Protein AF-A0A6A3HD10-F1 (afdb_monomer_lite)

Foldseek 3Di:
DADEPDALVNLLVLVPDPPNPDPPLVRHDQPVVPDDDDDDDDDDDDDPPPDRDPVSVVVSVVRNVSNVVVVVVVVVVVVCVVCVPVPDDDPDPPPPPDPPPPPPPPCPPDDDDPPDDDDDDPDDD

Sequence (125 aa):
MRIPLATAETVMILLLDPRTKFSVASLIQHPGEAGEKSGVATDGKQATKERGGDADDERLEQTIAAGNKLLYDAHREVYCKLNAGSCGGDEEAADVSSPNFDLVPSVDDDKVICGAPIAPSYEDG

Organism: NCBI:txid53985

Radius of gyration: 30.8 Å; chains: 1; bounding box: 57×70×78 Å

Secondary structure (DSSP, 8-state):
--BTT--HHHHHHHHH-TT--S-HHHHBPPGGGTT---------------SSSHHHHHHHHHHHHHHHHHHHHHHHHHHHHHHTTTTS---------------------S--STT-PPPP-----

Structure (mmCIF, N/CA/C/O backbone):
data_AF-A0A6A3HD10-F1
#
_entry.id   AF-A0A6A3HD10-F1
#
loop_
_atom_site.group_PDB
_atom_site.id
_atom_site.type_symbol
_atom_site.label_atom_id
_atom_site.label_alt_id
_atom_site.label_comp_id
_atom_site.label_asym_id
_atom_site.label_entity_id
_atom_site.label_seq_id
_atom_site.pdbx_PDB_ins_code
_atom_site.Cartn_x
_atom_site.Cartn_y
_atom_site.Cartn_z
_atom_site.occupancy
_atom_site.B_iso_or_equiv
_atom_site.auth_seq_id
_atom_site.auth_comp_id
_atom_site.auth_asym_id
_atom_site.auth_atom_id
_atom_site.pdbx_PDB_model_num
ATOM 1 N N . MET A 1 1 ? -13.325 11.575 7.712 1.00 73.69 1 MET A N 1
ATOM 2 C CA . MET A 1 1 ? -13.745 10.202 7.359 1.00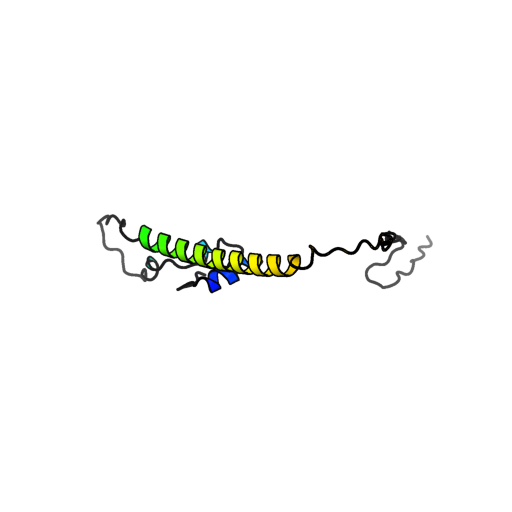 73.69 1 MET A CA 1
ATOM 3 C C . MET A 1 1 ? -12.608 9.279 7.761 1.00 73.69 1 MET A C 1
ATOM 5 O O . MET A 1 1 ? -11.488 9.577 7.371 1.00 73.69 1 MET A O 1
ATOM 9 N N . ARG A 1 2 ? -12.865 8.256 8.585 1.00 83.38 2 ARG A N 1
ATOM 10 C CA . ARG A 1 2 ? -11.868 7.245 8.973 1.00 83.38 2 ARG A CA 1
ATOM 11 C C . ARG A 1 2 ? -12.266 5.895 8.385 1.00 83.38 2 ARG A C 1
ATOM 13 O O . ARG A 1 2 ? -13.458 5.637 8.226 1.00 83.38 2 ARG A O 1
ATOM 20 N N . ILE A 1 3 ? -11.281 5.081 8.032 1.00 85.19 3 ILE A N 1
ATOM 21 C CA . ILE A 1 3 ? -11.452 3.770 7.415 1.00 85.19 3 ILE A CA 1
ATOM 22 C C . ILE A 1 3 ? -11.511 2.733 8.539 1.00 85.19 3 ILE A C 1
ATOM 24 O O . ILE A 1 3 ? -10.499 2.518 9.217 1.00 85.19 3 ILE A O 1
ATOM 28 N N . PRO A 1 4 ? -12.672 2.099 8.770 1.00 79.06 4 PRO A N 1
ATOM 29 C CA . PRO A 1 4 ? -12.758 0.991 9.702 1.00 79.06 4 PRO A CA 1
ATOM 30 C C . PRO A 1 4 ? -12.051 -0.225 9.102 1.00 79.06 4 PRO A C 1
ATOM 32 O O . PRO A 1 4 ? -12.216 -0.519 7.920 1.00 79.06 4 PRO A O 1
ATOM 35 N N . LEU A 1 5 ? -11.301 -0.952 9.933 1.00 79.44 5 LEU A N 1
ATOM 36 C CA . LEU A 1 5 ? -10.683 -2.230 9.565 1.00 79.44 5 LEU A CA 1
ATOM 37 C C . LEU A 1 5 ? -9.717 -2.131 8.365 1.00 79.44 5 LEU A C 1
ATOM 39 O O . LEU A 1 5 ? -9.821 -2.886 7.401 1.00 79.44 5 LEU A O 1
ATOM 43 N N . ALA A 1 6 ? -8.770 -1.193 8.425 1.00 88.38 6 ALA A N 1
ATOM 44 C CA . ALA A 1 6 ? -7.739 -1.076 7.401 1.00 88.38 6 ALA A CA 1
ATOM 45 C C . ALA A 1 6 ? -6.861 -2.338 7.330 1.00 88.38 6 ALA A C 1
ATOM 47 O O . ALA A 1 6 ? -6.479 -2.907 8.353 1.00 88.38 6 ALA A O 1
ATOM 48 N N . THR A 1 7 ? -6.532 -2.748 6.106 1.00 93.44 7 THR A N 1
ATOM 49 C CA . THR A 1 7 ? -5.582 -3.828 5.811 1.00 93.44 7 THR A CA 1
ATOM 50 C C . THR A 1 7 ? -4.266 -3.260 5.275 1.00 93.44 7 THR A C 1
ATOM 52 O O . THR A 1 7 ? -4.175 -2.071 4.951 1.00 93.44 7 THR A O 1
ATOM 55 N N . ALA A 1 8 ? -3.250 -4.111 5.117 1.00 95.44 8 ALA A N 1
ATOM 56 C CA . ALA A 1 8 ? -1.977 -3.725 4.508 1.00 95.44 8 ALA A CA 1
ATOM 57 C C . ALA A 1 8 ? -2.148 -3.216 3.060 1.00 95.44 8 ALA A C 1
ATOM 59 O O . ALA A 1 8 ? -1.514 -2.239 2.667 1.00 95.44 8 ALA A O 1
ATOM 60 N N . GLU A 1 9 ? -3.046 -3.819 2.276 1.00 95.12 9 GLU A N 1
ATOM 61 C CA . GLU A 1 9 ? -3.362 -3.377 0.912 1.00 95.12 9 GLU A CA 1
ATOM 62 C C . GLU A 1 9 ? -4.040 -2.006 0.913 1.00 95.12 9 GLU A C 1
ATOM 64 O O . GLU A 1 9 ? -3.756 -1.166 0.063 1.00 95.12 9 GLU A O 1
ATOM 69 N N . THR A 1 10 ? -4.905 -1.751 1.896 1.00 94.62 10 THR A N 1
ATOM 70 C CA . THR A 1 10 ? -5.553 -0.444 2.051 1.00 94.62 10 THR A CA 1
ATOM 71 C C . THR A 1 10 ? -4.514 0.638 2.344 1.00 94.62 10 THR A C 1
ATOM 73 O O . THR A 1 10 ? -4.528 1.690 1.711 1.00 94.62 10 THR A O 1
ATOM 76 N N . VAL A 1 11 ? -3.569 0.362 3.251 1.00 95.00 11 VAL A N 1
ATOM 77 C CA . VAL A 1 11 ? -2.419 1.241 3.524 1.00 95.00 11 VAL A CA 1
ATOM 78 C C . VAL A 1 11 ? -1.618 1.495 2.249 1.00 95.00 11 VAL A C 1
ATOM 80 O O . VAL A 1 11 ? -1.335 2.647 1.932 1.00 95.00 11 VAL A O 1
ATOM 83 N N . MET A 1 12 ? -1.294 0.443 1.493 1.00 95.69 12 MET A N 1
ATOM 84 C CA . MET A 1 12 ? -0.560 0.556 0.232 1.00 95.69 12 MET A CA 1
ATOM 85 C C . MET A 1 12 ? -1.273 1.482 -0.765 1.00 95.69 12 MET A C 1
ATOM 87 O O . MET A 1 12 ? -0.641 2.371 -1.331 1.00 95.69 12 MET A O 1
ATOM 91 N N . ILE A 1 13 ? -2.586 1.317 -0.957 1.00 95.19 13 ILE A N 1
ATOM 92 C CA . ILE A 1 13 ? -3.383 2.167 -1.855 1.00 95.19 13 ILE A CA 1
ATOM 93 C C . ILE A 1 13 ? -3.328 3.631 -1.408 1.00 95.19 13 ILE A C 1
ATOM 95 O O . ILE A 1 13 ? -3.133 4.515 -2.237 1.00 95.19 13 ILE A O 1
ATOM 99 N N . LEU A 1 14 ? -3.460 3.896 -0.105 1.00 94.75 14 LEU A N 1
ATOM 100 C CA . LEU A 1 14 ? -3.411 5.258 0.430 1.00 94.75 14 LEU A CA 1
ATOM 101 C C . LEU A 1 14 ? -2.037 5.908 0.245 1.00 94.75 14 LEU A C 1
ATOM 103 O O . LEU A 1 14 ? -1.978 7.096 -0.061 1.00 94.75 14 LEU A O 1
ATOM 107 N N . LEU A 1 15 ? -0.954 5.143 0.406 1.00 94.12 15 LEU A N 1
ATOM 108 C CA . LEU A 1 15 ? 0.419 5.612 0.188 1.00 94.12 15 LEU A CA 1
ATOM 109 C C . LEU A 1 15 ? 0.707 5.923 -1.288 1.00 94.12 15 LEU A C 1
ATOM 111 O O . LEU A 1 15 ? 1.498 6.817 -1.578 1.00 94.12 15 LEU A O 1
ATOM 115 N N . LEU A 1 16 ? 0.070 5.198 -2.211 1.00 95.75 16 LEU A N 1
ATOM 116 C CA . LEU A 1 16 ? 0.211 5.411 -3.652 1.00 95.75 16 LEU A CA 1
ATOM 117 C C . LEU A 1 16 ? -0.715 6.504 -4.200 1.00 95.75 16 LEU A C 1
ATOM 119 O O . LEU A 1 16 ? -0.420 7.055 -5.259 1.00 95.75 16 LEU A O 1
ATOM 123 N N . ASP A 1 17 ? -1.831 6.816 -3.532 1.00 95.00 17 ASP A N 1
ATOM 124 C CA . ASP A 1 17 ? -2.770 7.836 -4.007 1.00 95.00 17 ASP A CA 1
ATOM 125 C C . ASP A 1 17 ? -2.231 9.255 -3.716 1.00 95.00 17 ASP A C 1
ATOM 127 O O . ASP A 1 17 ? -2.208 9.689 -2.560 1.00 95.00 17 ASP A O 1
ATOM 131 N N . PRO A 1 18 ? -1.870 10.051 -4.744 1.00 93.56 18 PRO A N 1
ATOM 132 C CA . PRO A 1 18 ? -1.364 11.417 -4.561 1.00 93.56 18 PRO A CA 1
ATOM 133 C C . PRO A 1 18 ? -2.409 12.391 -3.979 1.00 93.56 18 PRO A C 1
ATOM 135 O O . PRO A 1 18 ? -2.098 13.532 -3.605 1.00 93.56 18 PRO A O 1
ATOM 138 N N . ARG A 1 19 ? -3.679 11.980 -3.921 1.00 93.44 19 ARG A N 1
ATOM 139 C CA . ARG A 1 19 ? -4.767 12.746 -3.305 1.00 93.44 19 ARG A CA 1
ATOM 140 C C . ARG A 1 19 ? -4.863 12.505 -1.804 1.00 93.44 19 ARG A C 1
ATOM 142 O O . ARG A 1 19 ? -5.572 13.260 -1.142 1.00 93.44 19 ARG A O 1
ATOM 149 N N . THR A 1 20 ? -4.148 11.526 -1.252 1.00 91.62 20 THR A N 1
ATOM 150 C CA . THR A 1 20 ? -4.050 11.316 0.193 1.00 91.62 20 THR A CA 1
ATOM 151 C C . THR A 1 20 ? -3.335 12.512 0.827 1.00 91.62 20 THR A C 1
ATOM 153 O O . THR A 1 20 ? -2.116 12.638 0.774 1.00 91.62 20 THR A O 1
ATOM 156 N N . LYS A 1 21 ? -4.110 13.457 1.377 1.00 87.62 21 LYS A N 1
ATOM 157 C CA . LYS A 1 21 ? -3.590 14.699 1.987 1.00 87.62 21 LYS A CA 1
ATOM 158 C C . LYS A 1 21 ? -3.258 14.568 3.471 1.00 87.62 21 LYS A C 1
ATOM 160 O O . LYS A 1 21 ? -2.534 15.398 4.008 1.00 87.62 21 LYS A O 1
ATOM 165 N N . PHE A 1 22 ? -3.821 13.563 4.132 1.00 87.56 22 PHE A N 1
ATOM 166 C CA . PHE A 1 22 ? -3.627 13.301 5.554 1.00 87.56 22 PHE A CA 1
ATOM 167 C C . PHE A 1 22 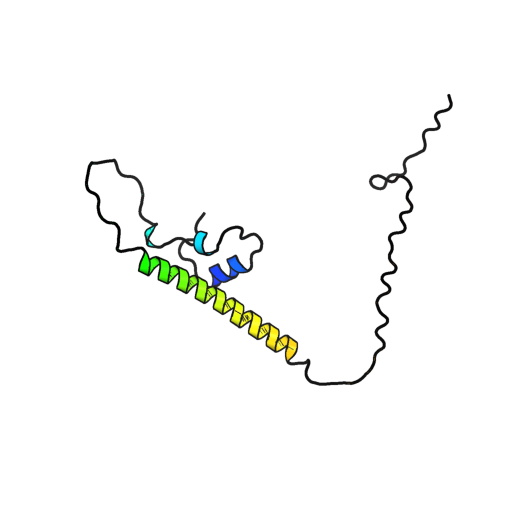? -2.654 12.142 5.742 1.00 87.56 22 PHE A C 1
ATOM 169 O O . PHE A 1 22 ? -2.522 11.298 4.859 1.00 87.56 22 PHE A O 1
ATOM 176 N N . SER A 1 23 ? -2.012 12.073 6.909 1.00 89.38 23 SER A N 1
ATOM 177 C CA . SER A 1 23 ? -1.246 10.881 7.278 1.00 89.38 23 SER A CA 1
ATOM 178 C C . SER A 1 23 ? -2.141 9.641 7.212 1.00 89.38 23 SER A C 1
ATOM 180 O O . SER A 1 23 ? -3.300 9.685 7.635 1.00 89.38 23 SER A O 1
ATOM 182 N N . VAL A 1 24 ? -1.596 8.527 6.715 1.00 90.94 24 VAL A N 1
ATOM 183 C CA . VAL A 1 24 ? -2.308 7.242 6.649 1.00 90.94 24 VAL A CA 1
ATOM 184 C C . VAL A 1 24 ? -2.790 6.818 8.037 1.00 90.94 24 VAL A C 1
ATOM 186 O O . VAL A 1 24 ? -3.934 6.394 8.169 1.00 90.94 24 VAL A O 1
ATOM 189 N N . ALA A 1 25 ? -1.983 7.042 9.079 1.00 90.44 25 ALA A N 1
ATOM 190 C CA . ALA A 1 25 ? -2.375 6.783 10.464 1.00 90.44 25 ALA A CA 1
ATOM 191 C C . ALA A 1 25 ? -3.649 7.549 10.858 1.00 90.44 25 ALA A C 1
ATOM 193 O O . ALA A 1 25 ? -4.562 6.985 11.448 1.00 90.44 25 ALA A O 1
ATOM 194 N N . SER A 1 26 ? -3.770 8.816 10.450 1.00 88.69 26 SER A N 1
ATOM 195 C CA . SER A 1 26 ? -4.943 9.650 10.751 1.00 88.69 26 SER A CA 1
ATOM 196 C C . SER A 1 26 ? -6.213 9.228 10.003 1.00 88.69 26 SER A C 1
ATOM 198 O O . SER A 1 26 ? -7.318 9.605 10.406 1.00 88.69 26 SER A O 1
ATOM 200 N N . LEU A 1 27 ? -6.067 8.485 8.902 1.00 90.19 27 LEU A N 1
ATOM 201 C CA . LEU A 1 27 ? -7.175 7.988 8.087 1.00 90.19 27 LEU A CA 1
ATOM 202 C C . LEU A 1 27 ? -7.699 6.634 8.562 1.00 90.19 27 LEU A C 1
ATOM 204 O O . LEU A 1 27 ? -8.809 6.270 8.181 1.00 90.19 27 LEU A O 1
ATOM 208 N N . ILE A 1 28 ? -6.950 5.897 9.377 1.00 89.69 28 ILE A N 1
ATOM 209 C CA . ILE A 1 28 ? -7.347 4.581 9.879 1.00 89.69 28 ILE A CA 1
ATOM 210 C C . ILE A 1 28 ? -8.057 4.750 11.221 1.00 89.69 28 ILE A C 1
ATOM 212 O O . ILE A 1 28 ? -7.691 5.585 12.043 1.00 89.69 28 ILE A O 1
ATOM 216 N N . GLN A 1 29 ? -9.133 3.994 11.426 1.00 83.38 29 GLN A N 1
ATOM 217 C CA . GLN A 1 29 ? -9.884 4.043 12.674 1.00 83.38 29 GLN A CA 1
ATOM 218 C C . GLN A 1 29 ? -9.275 3.108 13.723 1.00 83.38 29 GLN A C 1
ATOM 220 O O . GLN A 1 29 ? -9.033 1.934 13.433 1.00 83.38 29 GLN A O 1
ATOM 225 N N . HIS A 1 30 ? -9.092 3.608 14.949 1.00 75.62 30 HIS A N 1
ATOM 226 C CA . HIS A 1 30 ? -8.666 2.776 16.073 1.00 75.62 30 HIS A CA 1
ATOM 227 C C . HIS A 1 30 ? -9.840 1.893 16.538 1.00 75.62 30 HIS A C 1
ATOM 229 O O . HIS A 1 30 ? -10.970 2.387 16.651 1.00 75.62 30 HIS A O 1
ATOM 235 N N . PRO A 1 31 ? -9.614 0.595 16.810 1.00 61.53 31 PRO A N 1
ATOM 236 C CA . PRO A 1 31 ? -10.674 -0.317 17.236 1.00 61.53 31 PRO A CA 1
ATOM 237 C C . PRO A 1 31 ? -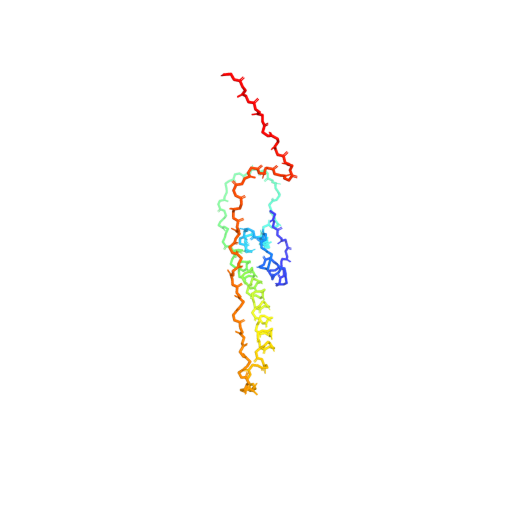11.388 0.118 18.532 1.00 61.53 31 PRO A C 1
ATOM 239 O O . PRO A 1 31 ? -12.566 -0.197 18.697 1.00 61.53 31 PRO A O 1
ATOM 242 N N . GLY A 1 32 ? -10.747 0.909 19.397 1.00 58.22 32 GLY A N 1
ATOM 243 C CA . GLY A 1 32 ? -11.340 1.490 20.606 1.00 58.22 32 GLY A CA 1
ATOM 244 C C . GLY A 1 32 ? -12.270 2.701 20.418 1.00 58.22 32 GLY A C 1
ATOM 245 O O . GLY A 1 32 ? -12.891 3.134 21.388 1.00 58.22 32 GLY A O 1
ATOM 246 N N . GLU A 1 33 ? -12.412 3.258 19.210 1.00 57.00 33 GLU A N 1
ATOM 247 C CA . GLU A 1 33 ? -13.277 4.430 18.959 1.00 57.00 33 GLU A CA 1
ATOM 248 C C . GLU A 1 33 ? -14.714 4.070 18.539 1.00 57.00 33 GLU A C 1
ATOM 250 O O . GLU A 1 33 ? -15.584 4.940 18.446 1.00 57.00 33 GLU A O 1
ATOM 255 N N . ALA A 1 34 ? -15.007 2.788 18.303 1.00 51.97 34 ALA A N 1
ATOM 256 C CA . ALA A 1 34 ? -16.338 2.314 17.927 1.00 51.97 34 ALA A CA 1
ATOM 257 C C . ALA A 1 34 ? -17.261 2.173 19.155 1.00 51.97 34 ALA A C 1
ATOM 259 O O . ALA A 1 34 ? -17.765 1.091 19.448 1.00 51.97 34 ALA A O 1
ATOM 260 N N . GLY A 1 35 ? -17.475 3.254 19.912 1.00 51.91 35 GLY A N 1
ATOM 261 C CA . GLY A 1 35 ? -18.202 3.137 21.176 1.00 51.91 35 GLY A CA 1
ATOM 262 C C . GLY A 1 35 ? -18.512 4.410 21.952 1.00 51.91 35 GLY A C 1
ATOM 263 O O . GLY A 1 35 ? -18.614 4.323 23.167 1.00 51.91 35 GLY A O 1
ATOM 264 N N . GLU A 1 36 ? -18.716 5.566 21.319 1.00 50.34 36 GLU A N 1
ATOM 265 C CA . GLU A 1 36 ? -19.319 6.714 22.017 1.00 50.34 36 GLU A CA 1
ATOM 266 C C . GLU A 1 36 ? -20.531 7.239 21.241 1.00 50.34 36 GLU A C 1
ATOM 268 O O . GLU A 1 36 ? -20.471 8.171 20.444 1.00 50.34 36 GLU A O 1
ATOM 273 N N . LYS A 1 37 ? -21.672 6.581 21.465 1.00 51.97 37 LYS A N 1
ATOM 274 C CA . LYS A 1 37 ? -22.997 7.105 21.130 1.00 51.97 37 LYS A CA 1
ATOM 275 C C . LYS A 1 37 ? -23.739 7.432 22.427 1.00 51.97 37 LYS A C 1
ATOM 277 O O . LYS A 1 37 ? -24.189 6.530 23.117 1.00 51.97 37 LYS A O 1
ATOM 282 N N . SER A 1 38 ? -23.805 8.738 22.701 1.00 54.91 38 SER A N 1
ATOM 283 C CA . SER A 1 38 ? -24.804 9.510 23.462 1.00 54.91 38 SER A CA 1
ATOM 284 C C . SER A 1 38 ? -25.485 8.847 24.673 1.00 54.91 38 SER A C 1
ATOM 286 O O . SER A 1 38 ? -26.328 7.965 24.528 1.00 54.91 38 SER A O 1
ATOM 288 N N . GLY A 1 39 ? -25.220 9.386 25.867 1.00 39.09 39 GLY A N 1
ATOM 289 C CA . GLY A 1 39 ? -26.016 9.134 27.067 1.00 39.09 39 GLY A CA 1
ATOM 290 C C . GLY A 1 39 ? -25.654 10.095 28.198 1.00 39.09 39 GLY A C 1
ATOM 291 O O . GLY A 1 39 ? -24.645 9.894 28.852 1.00 39.09 39 GLY A O 1
ATOM 292 N N . VAL A 1 40 ? -26.469 11.146 28.347 1.00 40.69 40 VAL A N 1
ATOM 293 C CA . VAL A 1 40 ? -26.759 11.972 29.542 1.00 40.69 40 VAL A CA 1
ATOM 294 C C . VAL A 1 40 ? -25.674 12.077 30.628 1.00 40.69 40 VAL A C 1
ATOM 296 O O . VAL A 1 40 ? -25.320 11.109 31.291 1.00 40.69 40 VAL A O 1
ATOM 299 N N . ALA A 1 41 ? -25.260 13.319 30.900 1.00 50.50 41 ALA A N 1
ATOM 300 C CA . ALA A 1 41 ? -24.457 13.688 32.058 1.00 50.50 41 ALA A CA 1
ATOM 301 C C . ALA A 1 41 ? -25.075 13.180 33.375 1.00 50.50 41 ALA A C 1
ATOM 303 O O . ALA A 1 41 ? -26.137 13.645 33.786 1.00 50.50 41 ALA A O 1
ATOM 304 N N . THR A 1 42 ? -24.362 12.298 34.074 1.00 45.06 42 THR A N 1
ATOM 305 C CA . THR A 1 42 ? -24.493 12.136 35.524 1.00 45.06 42 THR A CA 1
ATOM 306 C C . THR A 1 42 ? -23.104 12.111 36.147 1.00 45.06 42 THR A C 1
ATOM 308 O O . THR A 1 42 ? -22.358 11.148 36.007 1.00 45.06 42 THR A O 1
ATOM 311 N N . ASP A 1 43 ? -22.788 13.252 36.747 1.00 46.16 43 ASP A N 1
ATOM 312 C CA . ASP A 1 43 ? -21.935 13.514 37.904 1.00 46.16 43 ASP A CA 1
ATOM 313 C C . ASP A 1 43 ? -20.806 12.523 38.270 1.00 46.16 43 ASP A C 1
ATOM 315 O O . ASP A 1 43 ? -21.025 11.385 38.680 1.00 46.16 43 ASP A O 1
ATOM 319 N N . GLY A 1 44 ? -19.578 13.050 38.223 1.00 52.69 44 GLY A N 1
ATOM 320 C CA . GLY A 1 44 ? -18.559 12.816 39.245 1.00 52.69 44 GLY A CA 1
ATOM 321 C C . GLY A 1 44 ? -18.045 11.391 39.464 1.00 52.69 44 GLY A C 1
ATOM 322 O O . GLY A 1 44 ? -18.284 10.807 40.519 1.00 52.69 44 GLY A O 1
ATOM 323 N N . LYS A 1 45 ? -17.185 10.890 38.568 1.00 41.41 45 LYS A N 1
ATOM 324 C CA . LYS A 1 45 ? -15.994 10.112 38.969 1.00 41.41 45 LYS A CA 1
ATOM 325 C C . LYS A 1 45 ? -15.007 9.997 37.815 1.00 41.41 45 LYS A C 1
ATOM 327 O O . LYS A 1 45 ? -15.277 9.376 36.794 1.00 41.41 45 LYS A O 1
ATOM 332 N N . GLN A 1 46 ? -13.850 10.616 38.013 1.00 49.69 46 GLN A N 1
ATOM 333 C CA . GLN A 1 46 ? -12.675 10.501 37.165 1.00 49.69 46 GLN A CA 1
ATOM 334 C C . GLN A 1 46 ? -12.258 9.021 37.128 1.00 49.69 46 GLN A C 1
ATOM 336 O O . GLN A 1 46 ? -11.689 8.501 38.086 1.00 49.69 46 GLN A O 1
ATOM 341 N N . ALA A 1 47 ? -12.616 8.318 36.056 1.00 43.19 47 ALA A N 1
ATOM 342 C CA . ALA A 1 47 ? -12.088 6.997 35.759 1.00 43.19 47 ALA A CA 1
ATOM 343 C C . ALA A 1 47 ? -10.857 7.187 34.871 1.00 43.19 47 ALA A C 1
ATOM 345 O O . ALA A 1 47 ? -10.971 7.588 33.713 1.00 43.19 47 ALA A O 1
ATOM 346 N N . THR A 1 48 ? -9.683 6.933 35.442 1.00 44.31 48 THR A N 1
ATOM 347 C CA . THR A 1 48 ? -8.404 6.796 34.744 1.00 44.31 48 THR A CA 1
ATOM 348 C C . THR A 1 48 ? -8.570 5.846 33.552 1.00 44.31 48 THR A C 1
ATOM 350 O O . THR A 1 48 ? -8.685 4.631 33.718 1.00 44.31 48 THR A O 1
ATOM 353 N N . LYS A 1 49 ? -8.645 6.406 32.340 1.00 48.75 49 LYS A N 1
ATOM 354 C CA . LYS A 1 49 ? -8.778 5.675 31.073 1.00 48.75 49 LYS A CA 1
ATOM 355 C C . LYS A 1 49 ? -7.374 5.341 30.564 1.00 48.75 49 LYS A C 1
ATOM 357 O O . LYS A 1 49 ? -6.894 5.939 29.615 1.00 48.75 49 LYS A O 1
ATOM 362 N N . GLU A 1 50 ? -6.709 4.397 31.223 1.00 50.97 50 GLU A N 1
ATOM 363 C CA . GLU A 1 50 ? -5.347 3.959 30.880 1.00 50.97 50 GLU A CA 1
ATOM 364 C C . GLU A 1 50 ? -5.298 2.433 30.741 1.00 50.97 50 GLU A C 1
ATOM 366 O O . GLU A 1 50 ? -4.667 1.747 31.538 1.00 50.97 50 GLU A O 1
ATOM 371 N N . ARG A 1 51 ? -6.035 1.857 29.778 1.00 50.47 51 ARG A N 1
ATOM 372 C CA . ARG A 1 51 ? -5.855 0.430 29.430 1.00 50.47 51 ARG A CA 1
ATOM 373 C C . ARG A 1 51 ? -6.435 0.002 28.078 1.00 50.47 51 ARG A C 1
ATOM 375 O O . ARG A 1 51 ? -7.006 -1.079 27.972 1.00 50.47 51 ARG A O 1
ATOM 382 N N . GLY A 1 52 ? -6.335 0.856 27.063 1.00 50.50 52 GLY A N 1
ATOM 383 C CA . GLY A 1 52 ? -6.811 0.523 25.712 1.00 50.50 52 GLY A CA 1
ATOM 384 C C . GLY A 1 52 ? -6.093 1.211 24.550 1.00 50.50 52 GLY A C 1
ATOM 385 O O . GLY A 1 52 ? -6.410 0.896 23.417 1.00 50.50 52 GLY A O 1
ATOM 386 N N . GLY A 1 53 ? -5.152 2.132 24.804 1.00 58.41 53 GLY A N 1
ATOM 387 C CA . GLY A 1 53 ? -4.446 2.857 23.735 1.00 58.41 53 GLY A CA 1
ATOM 388 C C . GLY A 1 53 ? -3.274 2.080 23.135 1.00 58.41 53 GLY A C 1
ATOM 389 O O . GLY A 1 53 ? -3.131 2.026 21.926 1.00 58.41 53 GLY A O 1
ATOM 390 N N . ASP A 1 54 ? -2.490 1.406 23.976 1.00 65.56 54 ASP A N 1
ATOM 391 C CA . ASP A 1 54 ? -1.207 0.812 23.576 1.00 65.56 54 ASP A CA 1
ATOM 392 C C . ASP A 1 54 ? -1.358 -0.326 22.550 1.00 65.56 54 ASP A C 1
ATOM 394 O O . ASP A 1 54 ? -0.790 -0.277 21.467 1.00 65.56 54 ASP A O 1
ATOM 398 N N . ALA A 1 55 ? -2.225 -1.306 22.824 1.00 73.50 55 ALA A N 1
ATOM 399 C CA . ALA A 1 55 ? -2.442 -2.439 21.917 1.00 73.50 55 ALA A CA 1
ATOM 400 C C . ALA A 1 55 ? -3.132 -2.046 20.593 1.00 73.50 55 ALA A C 1
ATOM 402 O O . ALA A 1 55 ? -2.911 -2.679 19.558 1.00 73.50 55 ALA A O 1
ATOM 403 N N . ASP A 1 56 ? -3.982 -1.017 20.620 1.00 77.56 56 ASP A N 1
ATOM 404 C CA . ASP A 1 56 ? -4.680 -0.520 19.432 1.00 77.56 56 ASP A CA 1
ATOM 405 C C . ASP A 1 56 ? -3.734 0.295 18.537 1.00 77.56 56 ASP A C 1
ATOM 407 O O . ASP A 1 56 ? -3.782 0.155 17.311 1.00 77.56 56 ASP A O 1
ATOM 411 N N . ASP A 1 57 ? -2.847 1.087 19.144 1.00 82.56 57 ASP A N 1
ATOM 412 C CA . ASP A 1 57 ? -1.795 1.833 18.453 1.00 82.56 57 ASP A CA 1
ATOM 413 C C . ASP A 1 57 ? -0.732 0.885 17.886 1.00 82.56 57 ASP A C 1
ATOM 415 O O . ASP A 1 57 ? -0.387 0.988 16.710 1.00 82.56 57 ASP A O 1
ATOM 419 N N . GLU A 1 58 ? -0.293 -0.124 18.645 1.00 87.69 58 GLU A N 1
ATOM 420 C CA . GLU A 1 58 ? 0.604 -1.169 18.138 1.00 87.69 58 GLU A CA 1
ATOM 421 C C . GLU A 1 58 ? 0.012 -1.889 16.921 1.00 87.69 58 GLU A C 1
ATOM 423 O O . GLU A 1 58 ? 0.708 -2.144 15.935 1.00 87.69 58 GLU A O 1
ATOM 428 N N . ARG A 1 59 ? -1.288 -2.206 16.949 1.00 87.75 59 ARG A N 1
ATOM 429 C CA . ARG A 1 59 ? -1.970 -2.859 15.825 1.00 87.75 59 ARG A CA 1
ATOM 430 C C . ARG A 1 59 ? -2.069 -1.947 14.601 1.00 87.75 59 ARG A C 1
ATOM 432 O O . ARG A 1 59 ? -1.951 -2.429 13.467 1.00 87.75 59 ARG A O 1
ATOM 439 N N . LEU A 1 60 ? -2.291 -0.650 14.807 1.00 89.12 60 LEU A N 1
ATOM 440 C CA . LEU A 1 60 ? -2.266 0.345 13.738 1.00 89.12 60 LEU A CA 1
ATOM 441 C C . LEU A 1 60 ? -0.875 0.412 13.099 1.00 89.12 60 LEU A C 1
ATOM 443 O O . LEU A 1 60 ? -0.754 0.260 11.882 1.00 89.12 60 LEU A O 1
ATOM 447 N N . GLU A 1 61 ? 0.164 0.559 13.916 1.00 92.25 61 GLU A N 1
ATOM 448 C CA . GLU A 1 61 ? 1.552 0.628 13.459 1.00 92.25 61 GLU A CA 1
ATOM 449 C C . GLU A 1 61 ? 1.967 -0.648 12.720 1.00 92.25 61 GLU A C 1
ATOM 451 O O . GLU A 1 61 ? 2.568 -0.580 11.648 1.00 92.25 61 GLU A O 1
ATOM 456 N N . GLN A 1 62 ? 1.563 -1.827 13.204 1.00 93.75 62 GLN A N 1
ATOM 457 C CA . GLN A 1 62 ? 1.783 -3.098 12.503 1.00 93.75 62 GLN A CA 1
ATOM 458 C C . GLN A 1 62 ? 1.110 -3.128 11.127 1.00 93.75 62 GLN A C 1
ATOM 460 O O . GLN A 1 62 ? 1.698 -3.612 10.158 1.00 93.75 62 GLN A O 1
ATOM 465 N N . THR A 1 63 ? -0.110 -2.599 11.018 1.00 93.94 63 THR A N 1
ATOM 466 C CA . THR A 1 63 ? -0.843 -2.541 9.746 1.00 93.94 63 THR A CA 1
ATOM 467 C C . THR A 1 63 ? -0.149 -1.598 8.760 1.00 93.94 63 THR A C 1
ATOM 469 O O . THR A 1 63 ? 0.010 -1.934 7.583 1.00 93.94 63 THR A O 1
ATOM 472 N N . ILE A 1 64 ? 0.329 -0.445 9.241 1.00 94.62 64 ILE A N 1
ATOM 473 C CA . ILE A 1 64 ? 1.087 0.522 8.438 1.00 94.62 64 ILE A CA 1
ATOM 474 C C . ILE A 1 64 ? 2.429 -0.072 7.997 1.00 94.62 64 ILE A C 1
ATOM 476 O O . ILE A 1 64 ? 2.785 -0.003 6.818 1.00 94.62 64 ILE A O 1
ATOM 480 N N . ALA A 1 65 ? 3.157 -0.709 8.914 1.00 97.19 65 ALA A N 1
ATOM 481 C CA . ALA A 1 65 ? 4.419 -1.380 8.629 1.00 97.19 65 ALA A CA 1
ATOM 482 C C . ALA A 1 65 ? 4.249 -2.498 7.590 1.00 97.19 65 ALA A C 1
ATOM 484 O O . ALA A 1 65 ? 5.058 -2.607 6.667 1.00 97.19 65 ALA A O 1
ATOM 485 N N . ALA A 1 66 ? 3.1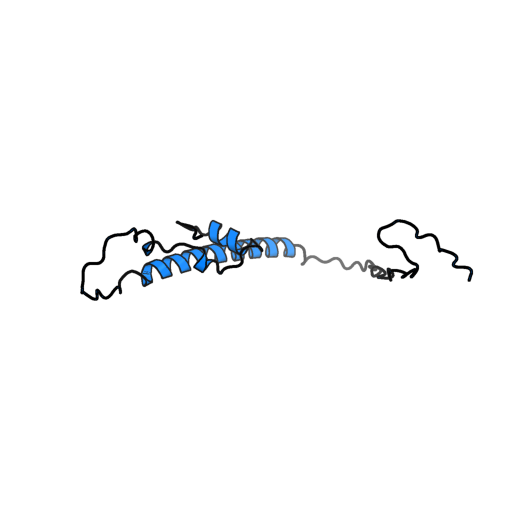75 -3.288 7.684 1.00 97.44 66 ALA A N 1
ATOM 486 C CA . ALA A 1 66 ? 2.857 -4.320 6.703 1.00 97.44 66 ALA A CA 1
ATOM 487 C C . ALA A 1 66 ? 2.585 -3.729 5.308 1.00 97.44 66 ALA A C 1
ATOM 489 O O . ALA A 1 66 ? 3.121 -4.234 4.322 1.00 97.44 66 ALA A O 1
ATOM 490 N N . GLY A 1 67 ? 1.818 -2.637 5.215 1.00 96.75 67 GLY A N 1
ATOM 491 C CA . GLY A 1 67 ? 1.574 -1.948 3.942 1.00 96.75 67 GLY A CA 1
ATOM 492 C C . GLY A 1 67 ? 2.842 -1.347 3.327 1.00 96.75 67 GLY A C 1
ATOM 493 O O . GLY A 1 67 ? 3.089 -1.511 2.133 1.00 96.75 67 GLY A O 1
ATOM 494 N N . ASN A 1 68 ? 3.702 -0.732 4.145 1.00 97.31 68 ASN A N 1
ATOM 495 C CA . ASN A 1 68 ? 5.017 -0.257 3.705 1.00 97.31 68 ASN A CA 1
ATOM 496 C C . ASN A 1 68 ? 5.880 -1.404 3.174 1.00 97.31 68 ASN A C 1
ATOM 498 O O . ASN A 1 68 ? 6.497 -1.276 2.118 1.00 97.31 68 ASN A O 1
ATOM 502 N N . LYS A 1 69 ? 5.906 -2.542 3.875 1.00 98.06 69 LYS A N 1
ATOM 503 C CA . LYS A 1 69 ? 6.664 -3.716 3.440 1.00 98.06 69 LYS A CA 1
ATOM 504 C C . LYS A 1 69 ? 6.212 -4.205 2.060 1.00 98.06 69 LYS A C 1
ATOM 506 O O . LYS A 1 69 ? 7.069 -4.476 1.227 1.00 98.06 69 LYS A O 1
ATOM 511 N N . LEU A 1 70 ? 4.902 -4.252 1.794 1.00 98.00 70 LEU A N 1
ATOM 512 C CA . LEU A 1 70 ? 4.379 -4.614 0.468 1.00 98.00 70 LEU A CA 1
ATOM 513 C C . LEU A 1 70 ? 4.921 -3.693 -0.635 1.00 98.00 70 LEU A C 1
ATOM 515 O O . LEU A 1 70 ? 5.341 -4.179 -1.683 1.00 98.00 70 LEU A O 1
ATOM 519 N N . LEU A 1 71 ? 4.969 -2.380 -0.387 1.00 96.44 71 LEU A N 1
ATOM 520 C CA . LEU A 1 71 ? 5.538 -1.419 -1.338 1.00 96.44 71 LEU A CA 1
ATOM 521 C C . LEU A 1 71 ? 7.032 -1.626 -1.556 1.00 96.44 71 LEU A C 1
ATOM 523 O O . LEU A 1 71 ? 7.485 -1.622 -2.699 1.00 96.44 71 LEU A O 1
ATOM 527 N N . TYR A 1 72 ? 7.794 -1.811 -0.479 1.00 97.25 72 TYR A N 1
ATOM 528 C CA . TYR A 1 72 ? 9.230 -2.056 -0.571 1.00 97.25 72 TYR A CA 1
ATOM 529 C C . TYR A 1 72 ? 9.538 -3.332 -1.351 1.00 97.25 72 TYR A C 1
ATOM 531 O O . TYR A 1 72 ? 10.392 -3.310 -2.239 1.00 97.25 72 TYR A O 1
ATOM 539 N N . ASP A 1 73 ? 8.831 -4.422 -1.051 1.00 97.88 73 ASP A N 1
ATOM 540 C CA . ASP A 1 73 ? 9.011 -5.708 -1.720 1.00 97.88 73 ASP A CA 1
ATOM 541 C C . ASP A 1 73 ? 8.677 -5.590 -3.219 1.00 97.88 73 ASP A C 1
ATOM 543 O O . ASP A 1 73 ? 9.477 -6.011 -4.059 1.00 97.88 73 ASP A O 1
ATOM 547 N N . ALA A 1 74 ? 7.565 -4.929 -3.565 1.00 96.31 74 ALA A N 1
ATOM 548 C CA . ALA A 1 74 ? 7.165 -4.695 -4.953 1.00 96.31 74 ALA A CA 1
ATOM 549 C C . ALA A 1 74 ? 8.154 -3.794 -5.712 1.00 96.31 74 ALA A C 1
ATOM 551 O O . ALA A 1 74 ? 8.570 -4.117 -6.826 1.00 96.31 74 ALA A O 1
ATOM 552 N N . HIS A 1 75 ? 8.580 -2.680 -5.108 1.00 96.19 75 HIS A N 1
ATOM 553 C CA . HIS A 1 75 ? 9.565 -1.780 -5.709 1.00 96.19 75 HIS A CA 1
ATOM 554 C C . HIS A 1 75 ? 10.898 -2.498 -5.945 1.00 96.19 75 HIS A C 1
ATOM 556 O O . HIS A 1 75 ? 11.478 -2.391 -7.025 1.00 96.19 75 HIS A O 1
ATOM 562 N N . ARG A 1 76 ? 11.367 -3.273 -4.958 1.00 96.88 76 ARG A N 1
ATOM 563 C CA . ARG A 1 76 ? 12.581 -4.085 -5.077 1.00 96.88 76 ARG A CA 1
ATOM 564 C C . ARG A 1 76 ? 12.469 -5.081 -6.226 1.00 96.88 76 ARG A C 1
ATOM 566 O O . ARG A 1 76 ? 13.409 -5.193 -7.006 1.00 96.88 76 ARG A O 1
ATOM 573 N N . GLU A 1 77 ? 11.348 -5.785 -6.353 1.00 96.50 77 GLU A N 1
ATOM 574 C CA . GLU A 1 77 ? 11.139 -6.744 -7.440 1.00 96.50 77 GLU A CA 1
ATOM 575 C C . GLU A 1 77 ? 11.207 -6.069 -8.818 1.00 96.50 77 GLU A C 1
ATOM 577 O O . GLU A 1 77 ? 11.917 -6.549 -9.706 1.00 96.50 77 GLU A O 1
ATOM 582 N N . VAL A 1 78 ? 10.517 -4.938 -8.990 1.00 94.94 78 VAL A N 1
ATOM 583 C CA . VAL A 1 78 ? 10.526 -4.172 -10.246 1.00 94.94 78 VAL A CA 1
ATOM 584 C C . VAL A 1 78 ? 11.926 -3.651 -10.558 1.00 94.94 78 VAL A C 1
ATOM 586 O O . VAL A 1 78 ? 12.421 -3.850 -11.666 1.00 94.94 78 VAL A O 1
ATOM 589 N N . TYR A 1 79 ? 12.596 -3.046 -9.578 1.00 94.44 79 TYR A N 1
ATOM 590 C CA . TYR A 1 79 ? 13.953 -2.533 -9.737 1.00 94.44 79 TYR A CA 1
ATOM 591 C C . TYR A 1 79 ? 14.940 -3.640 -10.126 1.00 94.44 79 TYR A C 1
ATOM 593 O O . TYR A 1 79 ? 15.741 -3.464 -11.044 1.00 94.44 79 TYR A O 1
ATOM 601 N N . CYS A 1 80 ? 14.874 -4.802 -9.471 1.00 93.94 80 CYS A N 1
ATOM 602 C CA . CYS A 1 80 ? 15.721 -5.940 -9.815 1.00 93.94 80 CYS A CA 1
ATOM 603 C C . CYS A 1 80 ? 15.476 -6.414 -11.252 1.00 93.94 80 CYS A C 1
ATOM 605 O O . CYS A 1 80 ? 16.439 -6.651 -11.974 1.00 93.94 80 CYS A O 1
ATOM 607 N N . LYS A 1 81 ? 14.216 -6.520 -11.692 1.00 93.06 81 LYS A N 1
ATOM 608 C CA . LYS A 1 81 ? 13.887 -6.938 -13.065 1.00 93.06 81 LYS A CA 1
ATOM 609 C C . LYS A 1 81 ? 14.377 -5.942 -14.115 1.00 93.06 81 LYS A C 1
ATOM 611 O O . LYS A 1 81 ? 14.908 -6.370 -15.133 1.00 93.06 81 LYS A O 1
ATOM 616 N N . LEU A 1 82 ? 14.233 -4.640 -13.863 1.00 93.19 82 LEU A N 1
ATOM 617 C CA . LEU A 1 82 ? 14.697 -3.594 -14.781 1.00 93.19 82 LEU A CA 1
ATOM 618 C C . LEU A 1 82 ? 16.222 -3.599 -14.942 1.00 93.19 82 LEU A C 1
ATOM 620 O O . LEU A 1 82 ? 16.724 -3.394 -16.041 1.00 93.19 82 LEU A O 1
ATOM 624 N N . ASN A 1 83 ? 16.958 -3.879 -13.866 1.00 88.50 83 ASN A N 1
ATOM 625 C CA . ASN A 1 83 ? 18.420 -3.819 -13.877 1.00 88.50 83 ASN A CA 1
ATOM 626 C C . ASN A 1 83 ? 19.102 -5.169 -14.147 1.00 88.50 83 ASN A C 1
ATOM 628 O O . ASN A 1 83 ? 20.309 -5.199 -14.374 1.00 88.50 83 ASN A O 1
ATOM 632 N N . ALA A 1 84 ? 18.357 -6.279 -14.185 1.00 78.50 84 ALA A N 1
ATOM 633 C CA . ALA A 1 84 ? 18.898 -7.606 -14.491 1.00 78.50 84 ALA A CA 1
ATOM 634 C C . ALA A 1 84 ? 19.505 -7.713 -15.908 1.00 78.50 84 ALA A C 1
ATOM 636 O O . ALA A 1 84 ? 20.327 -8.594 -16.143 1.00 78.50 84 ALA A O 1
ATOM 637 N N . GLY A 1 85 ? 19.129 -6.821 -16.836 1.00 64.25 85 GLY A N 1
ATOM 638 C CA . GLY A 1 85 ? 19.682 -6.749 -18.195 1.00 64.25 85 GLY A CA 1
ATOM 639 C C . GLY A 1 85 ? 20.815 -5.734 -18.396 1.00 64.25 85 GLY A C 1
ATOM 640 O O . GLY A 1 85 ? 21.428 -5.730 -19.455 1.00 64.25 85 GLY A O 1
ATOM 641 N N . SER A 1 86 ? 21.129 -4.885 -17.409 1.00 59.28 86 SER A N 1
ATOM 642 C CA . SER A 1 86 ? 22.107 -3.789 -17.573 1.00 59.28 86 SER A CA 1
ATOM 643 C C . SER A 1 86 ? 23.568 -4.203 -17.315 1.00 59.28 86 SER A C 1
ATOM 645 O O . SER A 1 86 ? 24.456 -3.353 -17.318 1.00 59.28 86 SER A O 1
ATOM 647 N N . CYS A 1 87 ? 23.834 -5.495 -17.088 1.00 56.47 87 CYS A N 1
ATOM 648 C CA . CYS A 1 87 ? 25.176 -6.050 -16.853 1.00 56.47 87 CYS A CA 1
ATOM 649 C C . CYS A 1 87 ? 25.636 -7.021 -17.959 1.00 56.47 87 CYS A C 1
ATOM 651 O O . CYS A 1 87 ? 26.337 -7.990 -17.676 1.00 56.47 87 CYS A O 1
ATOM 653 N N . GLY A 1 88 ? 25.262 -6.774 -19.214 1.00 49.09 88 GLY A N 1
ATOM 654 C CA . GLY A 1 88 ? 25.831 -7.454 -20.380 1.00 49.09 88 GLY A CA 1
ATOM 655 C C . GLY A 1 88 ? 26.145 -6.418 -21.449 1.00 49.09 88 GLY A C 1
ATOM 656 O O . GLY A 1 88 ? 25.226 -5.783 -21.952 1.00 49.09 88 GLY A O 1
ATOM 657 N N . GLY A 1 89 ? 27.430 -6.185 -21.708 1.00 52.34 89 GLY A N 1
ATOM 658 C CA . GLY A 1 89 ? 27.881 -5.158 -22.638 1.00 52.34 89 GLY A CA 1
ATOM 659 C C . GLY A 1 89 ? 27.518 -5.452 -24.090 1.00 52.34 89 GLY A C 1
ATOM 660 O O . GLY A 1 89 ? 27.455 -6.607 -24.497 1.00 52.34 89 GLY A O 1
ATOM 661 N N . ASP A 1 90 ? 27.363 -4.379 -24.853 1.00 42.88 90 ASP A N 1
ATOM 662 C CA . ASP A 1 90 ? 28.103 -4.240 -26.099 1.00 42.88 90 ASP A CA 1
ATOM 663 C C . ASP A 1 90 ? 28.594 -2.794 -26.192 1.00 42.88 90 ASP A C 1
ATOM 665 O O . ASP A 1 90 ? 27.838 -1.832 -26.027 1.00 42.88 90 ASP A O 1
ATOM 669 N N . GLU A 1 91 ? 29.902 -2.662 -26.385 1.00 56.97 91 GLU A N 1
ATOM 670 C CA . GLU A 1 91 ? 30.525 -1.436 -26.847 1.00 56.97 91 GLU A CA 1
ATOM 671 C C . GLU A 1 91 ? 30.111 -1.242 -28.307 1.00 56.97 91 GLU A C 1
ATOM 673 O O . GLU A 1 91 ? 30.774 -1.720 -29.220 1.00 56.97 91 GLU A O 1
ATOM 678 N N . GLU A 1 92 ? 29.021 -0.523 -28.549 1.00 50.41 92 GLU A N 1
ATOM 679 C CA . GLU A 1 92 ? 28.841 0.146 -29.830 1.00 50.41 92 GLU A CA 1
ATOM 680 C C . GLU A 1 92 ? 28.483 1.598 -29.543 1.00 50.41 92 GLU A C 1
ATOM 682 O O . GLU A 1 92 ? 27.403 1.926 -29.049 1.00 50.41 92 GLU A O 1
ATOM 687 N N . ALA A 1 93 ? 29.455 2.475 -29.796 1.00 55.50 93 ALA A N 1
ATOM 688 C CA . ALA A 1 93 ? 29.261 3.910 -29.823 1.00 55.50 93 ALA A CA 1
ATOM 689 C C . ALA A 1 93 ? 28.300 4.256 -30.969 1.00 55.50 93 ALA A C 1
ATOM 691 O O . ALA A 1 93 ? 28.715 4.668 -32.049 1.00 55.50 93 ALA A O 1
ATOM 692 N N . ALA A 1 94 ? 27.002 4.087 -30.735 1.00 55.62 94 ALA A N 1
ATOM 693 C CA . ALA A 1 94 ? 26.005 4.821 -31.479 1.00 55.62 94 ALA A CA 1
ATOM 694 C C . ALA A 1 94 ? 26.077 6.261 -30.970 1.00 55.62 94 ALA A C 1
ATOM 696 O O . ALA A 1 94 ? 25.671 6.560 -29.846 1.00 55.62 94 ALA A O 1
ATOM 697 N N . ASP A 1 95 ? 26.669 7.121 -31.795 1.00 55.09 95 ASP A N 1
ATOM 698 C CA . ASP A 1 95 ? 26.636 8.573 -31.685 1.00 55.09 95 ASP A CA 1
ATOM 699 C C . ASP A 1 95 ? 25.172 9.021 -31.582 1.00 55.09 95 ASP A C 1
ATOM 701 O O . ASP A 1 95 ? 24.468 9.234 -32.573 1.00 55.09 95 ASP A O 1
ATOM 705 N N . VAL A 1 96 ? 24.665 9.067 -30.351 1.00 53.56 96 VAL A N 1
ATOM 706 C CA . VAL A 1 96 ? 23.376 9.661 -30.038 1.00 53.56 96 VAL A CA 1
ATOM 707 C C . VAL A 1 96 ? 23.572 11.159 -30.164 1.00 53.56 96 VAL A C 1
ATOM 709 O O . VAL A 1 96 ? 23.920 11.846 -29.207 1.00 53.56 96 VAL A O 1
ATOM 712 N N . SER A 1 97 ? 23.375 11.654 -31.386 1.00 59.19 97 SER A N 1
ATOM 713 C CA . SER A 1 97 ? 23.155 13.069 -31.647 1.00 59.19 97 SER A CA 1
ATOM 714 C C . SER A 1 97 ? 22.189 13.585 -30.583 1.00 59.19 97 SER A C 1
ATOM 716 O O . SER A 1 97 ? 21.035 13.150 -30.512 1.00 59.19 97 SER A O 1
ATOM 718 N N . SER A 1 98 ? 22.700 14.438 -29.692 1.00 58.31 98 SER A N 1
ATOM 719 C CA . SER A 1 98 ? 21.907 15.100 -28.664 1.00 58.31 98 SER A CA 1
ATOM 720 C C . SER A 1 98 ? 20.651 15.667 -29.323 1.00 58.31 98 SER A C 1
ATOM 722 O O . SER A 1 98 ? 20.780 16.307 -30.372 1.00 58.31 98 SER A O 1
ATOM 724 N N . PRO A 1 99 ? 19.445 15.464 -28.761 1.00 58.50 99 PRO A N 1
ATOM 725 C CA . PRO A 1 99 ? 18.261 16.090 -29.318 1.00 58.50 99 PRO A CA 1
ATOM 726 C C . PRO A 1 99 ? 18.517 17.592 -29.304 1.00 58.50 99 PRO A C 1
ATOM 728 O O . PRO A 1 99 ? 18.765 18.180 -28.250 1.00 58.50 99 PRO A O 1
ATOM 731 N N . ASN A 1 100 ? 18.548 18.187 -30.492 1.00 58.06 100 ASN A N 1
ATOM 732 C CA . ASN A 1 100 ? 18.715 19.615 -30.641 1.00 58.06 100 ASN A CA 1
ATOM 733 C C . ASN A 1 100 ? 17.550 20.280 -29.894 1.00 58.06 100 ASN A C 1
ATOM 735 O O . ASN A 1 100 ? 16.418 20.254 -30.370 1.00 58.06 100 ASN A O 1
ATOM 739 N N . PHE A 1 101 ? 17.806 20.841 -28.711 1.00 58.28 101 PHE A N 1
ATOM 740 C CA . PHE A 1 101 ? 16.851 21.666 -27.961 1.00 58.28 101 PHE A CA 1
ATOM 741 C C . PHE A 1 101 ? 16.691 23.049 -28.617 1.00 58.28 101 PHE A C 1
ATOM 743 O O . PHE A 1 101 ? 16.486 24.053 -27.942 1.00 58.28 101 PHE A O 1
ATOM 750 N N . ASP A 1 102 ? 16.759 23.107 -29.946 1.00 63.34 102 ASP A N 1
ATOM 751 C CA . ASP A 1 102 ? 16.465 24.297 -30.730 1.00 63.34 102 ASP A CA 1
ATOM 752 C C . ASP A 1 102 ? 14.980 24.315 -31.095 1.00 63.34 102 ASP A C 1
ATOM 754 O O . ASP A 1 102 ? 14.561 24.252 -32.247 1.00 63.34 102 ASP A O 1
ATOM 758 N N . LEU A 1 103 ? 14.165 24.345 -30.049 1.00 59.69 103 LEU A N 1
ATOM 759 C CA . LEU A 1 103 ? 12.834 24.920 -30.116 1.00 59.69 103 LEU A CA 1
ATOM 760 C C . LEU A 1 103 ? 12.795 26.019 -29.064 1.00 59.69 103 LEU A C 1
ATOM 762 O O . LEU A 1 103 ? 12.075 25.944 -28.070 1.00 59.69 103 LEU A O 1
ATOM 766 N N . VAL A 1 104 ? 13.608 27.050 -29.300 1.00 58.62 104 VAL A N 1
ATOM 767 C CA . VAL A 1 104 ? 13.248 28.395 -28.862 1.00 58.62 104 VAL A CA 1
ATOM 768 C C . VAL A 1 104 ? 11.882 28.657 -29.496 1.00 58.62 104 VAL A C 1
ATOM 770 O O . VAL A 1 104 ? 11.784 28.618 -30.724 1.00 58.62 104 VAL A O 1
ATOM 773 N N . PRO A 1 105 ? 10.801 28.870 -28.726 1.00 55.72 105 PRO A N 1
ATOM 774 C CA . PRO A 1 105 ? 9.588 29.402 -29.313 1.00 55.72 105 PRO A CA 1
ATOM 775 C C . PRO A 1 105 ? 10.002 30.736 -29.921 1.00 55.72 105 PRO A C 1
ATOM 777 O O . PRO A 1 105 ? 10.395 31.646 -29.187 1.00 55.72 105 PRO A O 1
ATOM 780 N N . SER A 1 106 ? 9.994 30.843 -31.249 1.00 55.75 106 SER A N 1
ATOM 781 C CA . SER A 1 106 ? 10.042 32.147 -31.883 1.00 55.75 106 SER A CA 1
ATOM 782 C C . SER A 1 106 ? 8.806 32.865 -31.371 1.00 55.75 106 SER A C 1
ATOM 784 O O . SER A 1 106 ? 7.681 32.538 -31.754 1.00 55.75 106 SER A O 1
ATOM 786 N N . VAL A 1 107 ? 9.016 33.759 -30.411 1.00 56.03 107 VAL A N 1
ATOM 787 C CA . VAL A 1 107 ? 8.049 34.776 -30.047 1.00 56.03 107 VAL A CA 1
ATOM 788 C C . VAL A 1 107 ? 7.944 35.634 -31.307 1.00 56.03 107 VAL A C 1
ATOM 790 O O . VAL A 1 107 ? 8.749 36.523 -31.562 1.00 56.03 107 VAL A O 1
ATOM 793 N N . ASP A 1 108 ? 7.045 35.234 -32.203 1.00 52.97 108 ASP A N 1
ATOM 794 C CA . ASP A 1 108 ? 6.504 36.167 -33.173 1.00 52.97 108 ASP A CA 1
ATOM 795 C C . ASP A 1 108 ? 5.488 36.973 -32.373 1.00 52.97 108 ASP A C 1
ATOM 797 O O . ASP A 1 108 ? 4.368 36.540 -32.077 1.00 52.97 108 ASP A O 1
ATOM 801 N N . ASP A 1 109 ? 6.015 38.058 -31.823 1.00 57.28 109 ASP A N 1
ATOM 802 C CA . ASP A 1 109 ? 5.380 38.940 -30.864 1.00 57.28 109 ASP A CA 1
ATOM 803 C C . ASP A 1 109 ? 4.385 39.835 -31.600 1.00 57.28 109 ASP A C 1
ATOM 805 O O . ASP A 1 109 ? 4.575 41.038 -31.684 1.00 57.28 109 ASP A O 1
ATOM 809 N N . ASP A 1 110 ? 3.319 39.264 -32.163 1.00 58.31 110 ASP A N 1
ATOM 810 C CA . ASP A 1 11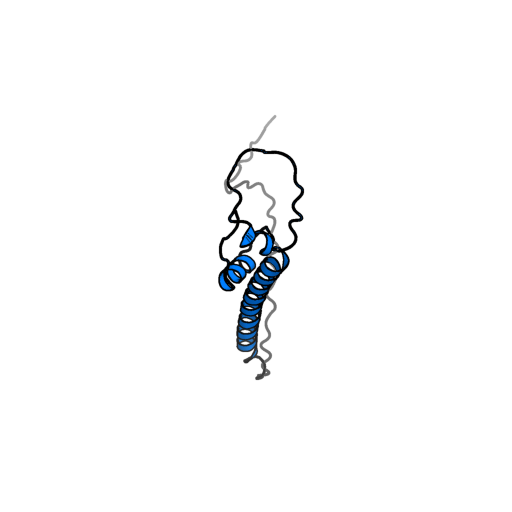0 ? 2.256 40.065 -32.765 1.00 58.31 110 ASP A CA 1
ATOM 811 C C . ASP A 1 110 ? 0.861 39.485 -32.484 1.00 58.31 110 ASP A C 1
ATOM 813 O O . ASP A 1 110 ? 0.262 38.719 -33.235 1.00 58.31 110 ASP A O 1
ATOM 817 N N . LYS A 1 111 ? 0.329 39.933 -31.338 1.00 57.38 111 LYS A N 1
ATOM 818 C CA . LYS A 1 111 ? -1.096 40.216 -31.077 1.00 57.38 111 LYS A CA 1
ATOM 819 C C . LYS A 1 111 ? -2.088 39.130 -31.520 1.00 57.38 111 LYS A C 1
ATOM 821 O O . LYS A 1 111 ? -3.026 39.400 -32.269 1.00 57.38 111 LYS A O 1
ATOM 826 N N . VAL A 1 112 ? -1.973 37.930 -30.958 1.00 55.62 112 VAL A N 1
ATOM 827 C CA . VAL A 1 112 ? -3.030 36.910 -31.045 1.00 55.62 112 VAL A CA 1
ATOM 828 C C . VAL A 1 112 ? -3.477 36.467 -29.653 1.00 55.62 112 VAL A C 1
ATOM 830 O O . VAL A 1 112 ? -2.836 35.657 -28.992 1.00 55.62 112 VAL A O 1
ATOM 833 N N . ILE A 1 113 ? -4.621 36.982 -29.194 1.00 54.91 113 ILE A N 1
ATOM 834 C CA . ILE A 1 113 ? -5.351 36.394 -28.063 1.00 54.91 113 ILE A CA 1
ATOM 835 C C . ILE A 1 113 ? -6.279 35.317 -28.637 1.00 54.91 113 ILE A C 1
ATOM 837 O O . ILE A 1 113 ? -7.178 35.607 -29.422 1.00 54.91 113 ILE A O 1
ATOM 841 N N . CYS A 1 114 ? -6.046 34.063 -28.245 1.00 59.59 114 CYS A N 1
ATOM 842 C CA . CYS A 1 114 ? -6.938 32.919 -28.475 1.00 59.59 114 CYS A CA 1
ATOM 843 C C . CYS A 1 114 ? -7.310 32.606 -29.945 1.00 59.59 114 CYS A C 1
ATOM 845 O O . CYS A 1 114 ? -8.418 32.144 -30.207 1.00 59.59 114 CYS A O 1
ATOM 847 N N . GLY A 1 115 ? -6.389 32.785 -30.900 1.00 56.97 115 GLY A N 1
ATOM 848 C CA . GLY A 1 115 ? -6.522 32.208 -32.250 1.00 56.97 115 GLY A CA 1
ATOM 849 C C . GLY A 1 115 ? -7.454 32.941 -33.224 1.00 56.97 115 GLY A C 1
ATOM 850 O O . GLY A 1 115 ? -7.789 32.380 -34.265 1.00 56.97 115 GLY A O 1
ATOM 851 N N . ALA A 1 116 ? -7.849 34.182 -32.931 1.00 51.38 116 ALA A N 1
ATOM 852 C CA . ALA A 1 116 ? -8.530 35.052 -33.889 1.00 51.38 116 ALA A CA 1
ATOM 853 C C . ALA A 1 116 ? -7.617 36.234 -34.278 1.00 51.38 116 ALA A C 1
ATOM 855 O O . ALA A 1 116 ? -7.071 36.880 -33.380 1.00 51.38 116 ALA A O 1
ATOM 856 N N . PRO A 1 117 ? -7.429 36.537 -35.578 1.00 51.53 117 PRO A N 1
ATOM 857 C CA . PRO A 1 117 ? -6.642 37.692 -35.995 1.00 51.53 117 PRO A CA 1
ATOM 858 C C . PRO A 1 117 ? -7.355 38.990 -35.602 1.00 51.53 117 PRO A C 1
ATOM 860 O O . PRO A 1 117 ? -8.535 39.184 -35.901 1.00 51.53 117 PRO A O 1
ATOM 863 N N . ILE A 1 118 ? -6.632 39.883 -34.927 1.00 58.28 118 ILE A N 1
ATOM 864 C CA . ILE A 1 118 ? -7.129 41.205 -34.544 1.00 58.28 118 ILE A CA 1
ATOM 865 C C . ILE A 1 118 ? -6.863 42.151 -35.718 1.00 58.28 118 ILE A C 1
ATOM 867 O O . ILE A 1 118 ? -5.713 42.363 -36.100 1.00 58.28 118 ILE A O 1
ATOM 871 N N . ALA A 1 119 ? -7.915 42.710 -36.315 1.00 57.75 119 ALA A N 1
ATOM 872 C CA . ALA A 1 119 ? -7.757 43.745 -37.332 1.00 57.75 119 ALA A CA 1
ATOM 873 C C . ALA A 1 119 ? -7.259 45.049 -36.676 1.00 57.75 119 ALA A C 1
ATOM 875 O O . ALA A 1 119 ? -7.797 45.434 -35.634 1.00 57.75 1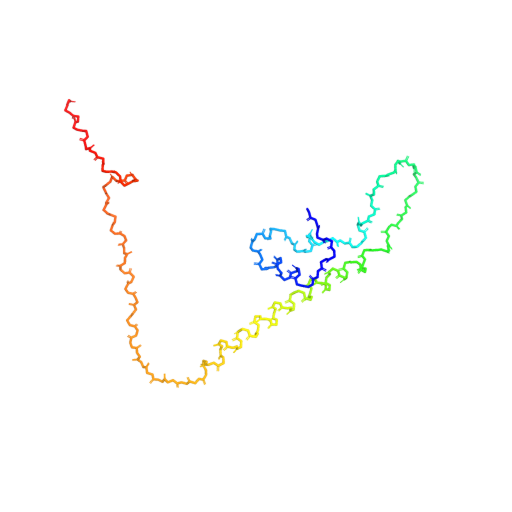19 ALA A O 1
ATOM 876 N N . PRO A 1 120 ? -6.271 45.756 -37.255 1.00 54.00 120 PRO A N 1
ATOM 877 C CA . PRO A 1 120 ? -5.894 47.075 -36.770 1.00 54.00 120 PRO A CA 1
ATOM 878 C C . PRO A 1 120 ? -7.029 48.065 -37.058 1.00 54.00 120 PRO A C 1
ATOM 880 O O . PRO A 1 120 ? -7.400 48.288 -38.211 1.00 54.00 120 PRO A O 1
ATOM 883 N N . SER A 1 121 ? -7.583 48.671 -36.010 1.00 53.22 121 SER A N 1
ATOM 884 C CA . SER A 1 121 ? -8.364 49.898 -36.139 1.00 53.22 121 SER A CA 1
ATOM 885 C C . SER A 1 121 ? -7.405 51.020 -36.539 1.00 53.22 121 SER A C 1
ATOM 887 O O . SER A 1 121 ? -6.569 51.437 -35.737 1.00 53.22 121 SER A O 1
ATOM 889 N N . TYR A 1 122 ? -7.493 51.480 -37.785 1.00 48.47 122 TYR A N 1
ATOM 890 C CA . TYR A 1 122 ? -6.940 52.774 -38.162 1.00 48.47 122 TYR A CA 1
ATOM 891 C C . TYR A 1 122 ? -7.771 53.850 -37.456 1.00 48.47 122 TYR A C 1
ATOM 893 O O . TYR A 1 122 ? -8.911 54.086 -37.842 1.00 48.47 122 TYR A O 1
ATOM 901 N N . GLU A 1 123 ? -7.213 54.468 -36.418 1.00 46.34 123 GLU A N 1
ATOM 902 C CA . GLU A 1 123 ? -7.697 55.757 -35.924 1.00 46.34 123 GLU A CA 1
ATOM 903 C C . GLU A 1 123 ? -6.928 56.838 -36.693 1.00 46.34 123 GLU A C 1
ATOM 905 O O . GLU A 1 123 ? -5.738 57.061 -36.470 1.00 46.34 123 GLU A O 1
ATOM 910 N N . ASP A 1 124 ? -7.611 57.423 -37.674 1.00 42.00 124 ASP A N 1
ATOM 911 C CA . ASP A 1 124 ? -7.271 58.700 -38.299 1.00 42.00 124 ASP A CA 1
ATOM 912 C C . ASP A 1 124 ? -7.896 59.809 -37.436 1.00 42.00 124 ASP A C 1
ATOM 914 O O . ASP A 1 124 ? -9.101 59.764 -37.167 1.00 42.00 124 ASP A O 1
ATOM 918 N N . GLY A 1 125 ? -7.083 60.765 -36.971 1.00 39.81 125 GLY A N 1
ATOM 919 C CA . GLY A 1 125 ? -7.526 61.906 -36.157 1.00 39.81 125 GLY A CA 1
ATOM 920 C C . GLY A 1 125 ? -6.426 62.559 -35.336 1.00 39.81 125 GLY A C 1
ATOM 921 O O . GLY A 1 125 ? -6.364 62.268 -34.122 1.00 39.81 125 GLY A O 1
#

pLDDT: mean 71.37, std 19.82, range [39.09, 98.06]